Protein AF-A0A935FPD5-F1 (afdb_monomer)

Nearest PDB structures (foldseek):
  4o6w-assembly1_A  TM=3.829E-01  e=5.734E+00  Homo sapiens
  4hco-assembly1_B  TM=4.155E-01  e=5.734E+00  Homo sapiens
  4rcp-assembly1_A  TM=3.724E-01  e=7.407E+00  Homo sapiens
  3c5l-assembly1_A  TM=4.168E-01  e=9.570E+00  Homo sapiens

Solvent-accessible surface area (backbone atoms only — not comparable to full-atom values): 4929 Å² total; per-residue (Å²): 132,85,80,78,59,63,68,61,55,50,52,52,52,54,53,50,52,52,51,58,69,74,67,68,77,81,84,80,85,82,87,73,88,63,102,53,73,85,86,59,62,72,79,46,77,50,75,58,93,61,33,42,35,40,35,35,84,86,81,51,73,48,79,43,68,68,56,86,66,75,81,76,120

Sequence (73 aa):
MKQFNKTFALAIFLFITVHCSLFTDNCEAQWIQTNGPYGGDIRSFAVSGTNLFAGTTSGGVFCRPTTAQAGLR

Foldseek 3Di:
DDPDDVVVVVVVVVVVVVVVVVPDDDDDPDDDDDPDPVPFDWDDWDDDDQKIWTQGPPPGIDIDGNPPCPPPD

Radius of gyration: 24.51 Å; Cα contacts (8 Å, |Δi|>4): 53; chains: 1; bounding box: 40×35×64 Å

Mean predicted aligned error: 11.3 Å

pLDDT: mean 81.81, std 12.15, range [44.16, 94.81]

Secondary structure (DSSP, 8-state):
-PPP-HHHHHHHHHHHHHHHHHS-----------SS-TT--EEEEEEETTEEEEEESSS-EEEEE-SGGGG--

Structure (mmCIF, N/CA/C/O backbone):
data_AF-A0A935FPD5-F1
#
_entry.id   AF-A0A935FPD5-F1
#
loop_
_atom_site.group_PDB
_atom_site.id
_atom_site.type_symbol
_atom_site.label_atom_id
_atom_site.label_alt_id
_atom_site.label_comp_id
_atom_site.label_asym_id
_atom_site.label_entity_id
_atom_site.label_seq_id
_atom_site.pdbx_PDB_ins_code
_atom_site.Cartn_x
_atom_site.Cartn_y
_atom_site.Cartn_z
_atom_site.occupancy
_atom_site.B_iso_or_equiv
_atom_site.auth_seq_id
_atom_site.auth_comp_id
_atom_site.auth_asym_id
_atom_site.auth_atom_id
_atom_site.pdbx_PDB_model_num
ATOM 1 N N . MET A 1 1 ? -23.381 17.596 46.518 1.00 50.47 1 MET A N 1
ATOM 2 C CA . MET A 1 1 ? -22.592 16.948 45.446 1.00 50.47 1 MET A CA 1
ATOM 3 C C . MET A 1 1 ? -23.001 15.481 45.402 1.00 50.47 1 MET A C 1
ATOM 5 O O . MET A 1 1 ? -22.846 14.808 46.413 1.00 50.47 1 MET A O 1
ATOM 9 N N . LYS A 1 2 ? -23.655 15.015 44.327 1.00 61.16 2 LYS A N 1
ATOM 10 C CA . LYS A 1 2 ? -24.130 13.621 44.230 1.00 61.16 2 LYS A CA 1
ATOM 11 C C . LYS A 1 2 ? -22.916 12.687 44.222 1.00 61.16 2 LYS A C 1
ATOM 13 O O . LYS A 1 2 ? -22.041 12.847 43.379 1.00 61.16 2 LYS A O 1
ATOM 18 N N . GLN A 1 3 ? -22.862 11.754 45.173 1.00 67.50 3 GLN A N 1
ATOM 19 C CA . GLN A 1 3 ? -21.819 10.729 45.244 1.00 67.50 3 GLN A CA 1
ATOM 20 C C . GLN A 1 3 ? -21.863 9.905 43.952 1.00 67.50 3 GLN A C 1
ATOM 22 O O . GLN A 1 3 ? -22.893 9.322 43.613 1.00 67.50 3 GLN A O 1
ATOM 27 N N . PHE A 1 4 ? -20.766 9.897 43.203 1.00 68.69 4 PHE A N 1
ATOM 28 C CA . PHE A 1 4 ? -20.643 9.103 41.988 1.00 68.69 4 PHE A CA 1
ATOM 29 C C . PHE A 1 4 ? -20.643 7.608 42.356 1.00 68.69 4 PHE A C 1
ATOM 31 O O . PHE A 1 4 ? -19.854 7.165 43.193 1.00 68.69 4 PHE A O 1
ATOM 38 N N . ASN A 1 5 ? -21.563 6.829 41.778 1.00 84.06 5 ASN A N 1
ATOM 39 C CA . ASN A 1 5 ? -21.766 5.423 42.130 1.00 84.06 5 ASN A CA 1
ATOM 40 C C . ASN A 1 5 ? -20.658 4.553 41.505 1.00 84.06 5 ASN A C 1
ATOM 42 O O . ASN A 1 5 ? -20.673 4.273 40.307 1.00 84.06 5 ASN A O 1
ATOM 46 N N . LYS A 1 6 ? -19.690 4.122 42.324 1.00 81.94 6 LYS A N 1
ATOM 47 C CA . LYS A 1 6 ? -18.520 3.332 41.892 1.00 81.94 6 LYS A CA 1
ATOM 48 C C . LYS A 1 6 ? -18.901 2.036 41.166 1.00 81.94 6 LYS A C 1
ATOM 50 O O . LYS A 1 6 ? -18.217 1.649 40.224 1.00 81.94 6 LYS A O 1
ATOM 55 N N . THR A 1 7 ? -20.004 1.400 41.556 1.00 85.12 7 THR A N 1
ATOM 56 C CA . THR A 1 7 ? -20.490 0.165 40.923 1.00 85.12 7 THR A CA 1
ATOM 57 C C . THR A 1 7 ? -21.002 0.425 39.507 1.00 85.12 7 THR A C 1
ATOM 59 O O . THR A 1 7 ? -20.752 -0.363 38.601 1.00 85.12 7 THR A O 1
ATOM 62 N N . PHE A 1 8 ? -21.657 1.569 39.292 1.00 88.31 8 PHE A N 1
ATOM 63 C CA . PHE A 1 8 ? -22.106 1.995 37.966 1.00 88.31 8 PHE A CA 1
ATOM 64 C C . PHE A 1 8 ? -20.922 2.307 37.039 1.00 88.31 8 PHE A C 1
ATOM 66 O O . PHE A 1 8 ? -20.911 1.905 35.878 1.00 88.31 8 PHE A O 1
ATOM 73 N N . ALA A 1 9 ? -19.885 2.956 37.571 1.00 90.00 9 ALA A N 1
ATOM 74 C CA . ALA A 1 9 ? -18.659 3.243 36.830 1.00 90.00 9 ALA A CA 1
ATOM 75 C C . ALA A 1 9 ? -17.911 1.967 36.406 1.00 90.00 9 ALA A C 1
ATOM 77 O O . ALA A 1 9 ? -17.456 1.867 35.268 1.00 90.00 9 ALA A O 1
ATOM 78 N N . LEU A 1 10 ? -17.834 0.977 37.303 1.00 90.31 10 LEU A N 1
ATOM 79 C CA . LEU A 1 10 ? -17.241 -0.329 37.013 1.00 90.31 10 LEU A CA 1
ATOM 80 C C . LEU A 1 10 ? -18.013 -1.063 35.905 1.00 90.31 10 LEU A C 1
ATOM 82 O O . LEU A 1 10 ? -17.400 -1.625 35.003 1.00 90.31 10 LEU A O 1
ATOM 86 N N . ALA A 1 11 ? -19.348 -1.021 35.939 1.00 93.12 11 ALA A N 1
ATOM 87 C CA . ALA A 1 11 ? -20.188 -1.659 34.927 1.00 93.12 11 ALA A CA 1
ATOM 88 C C . ALA A 1 11 ? -19.961 -1.070 33.524 1.00 93.12 11 ALA A C 1
ATOM 90 O O . ALA A 1 11 ? -19.848 -1.820 32.557 1.00 93.12 11 ALA A O 1
ATOM 91 N N . ILE A 1 12 ? -19.825 0.257 33.412 1.00 92.94 12 ILE A N 1
ATOM 92 C CA . ILE A 1 12 ? -19.503 0.922 32.140 1.00 92.94 12 ILE A CA 1
ATOM 93 C C . ILE A 1 12 ? -18.116 0.509 31.646 1.00 92.94 12 ILE A C 1
ATOM 95 O O . ILE A 1 12 ? -17.956 0.192 30.471 1.00 92.94 12 ILE A O 1
ATOM 99 N N . PHE A 1 13 ? -17.120 0.480 32.534 1.00 93.31 13 PHE A N 1
ATOM 100 C CA . PHE A 1 13 ? -15.763 0.081 32.166 1.00 93.31 13 PHE A CA 1
ATOM 101 C C . PHE A 1 13 ? -15.728 -1.347 31.610 1.00 93.31 13 PHE A C 1
ATOM 103 O O . PHE A 1 13 ? -15.151 -1.572 30.551 1.00 93.31 13 PHE A O 1
ATOM 110 N N . LEU A 1 14 ? -16.415 -2.284 32.271 1.00 93.19 14 LEU A N 1
ATOM 111 C CA . LEU A 1 14 ? -16.534 -3.671 31.815 1.00 93.19 14 LEU A CA 1
ATOM 112 C C . LEU A 1 14 ? -17.281 -3.787 30.480 1.00 93.19 14 LEU A C 1
ATOM 114 O O . LEU A 1 14 ? -16.912 -4.589 29.629 1.00 93.19 14 LEU A O 1
ATOM 118 N N . PHE A 1 15 ? -18.316 -2.975 30.267 1.00 92.94 15 PHE A N 1
ATOM 119 C CA . PHE A 1 15 ? -19.045 -2.966 29.002 1.00 92.94 15 PHE A CA 1
ATOM 120 C C . PHE A 1 15 ? -18.169 -2.468 27.842 1.00 92.94 15 PHE A C 1
ATOM 122 O O . PHE A 1 15 ? -18.195 -3.047 26.756 1.00 92.94 15 PHE A O 1
ATOM 129 N N . ILE A 1 16 ? -17.357 -1.433 28.087 1.00 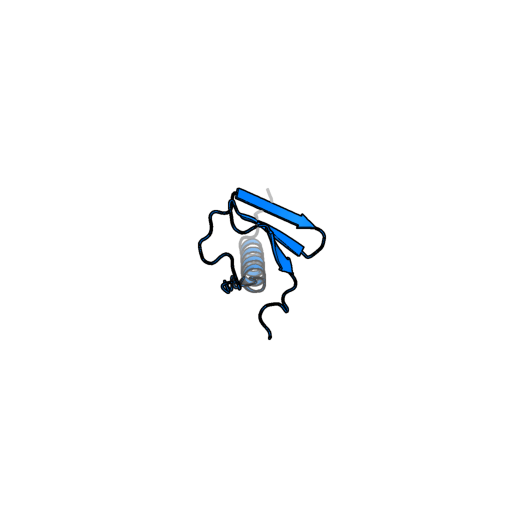92.00 16 ILE A N 1
ATOM 130 C CA . ILE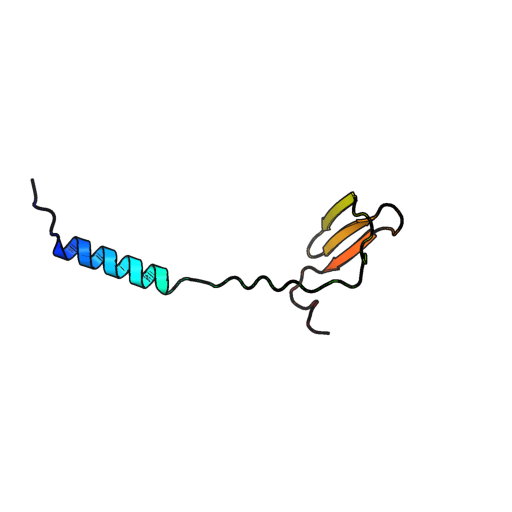 A 1 16 ? -16.414 -0.877 27.109 1.00 92.00 16 ILE A CA 1
ATOM 131 C C . ILE A 1 16 ? -15.297 -1.872 26.802 1.00 92.00 16 ILE A C 1
ATOM 133 O O . ILE A 1 16 ? -14.968 -2.053 25.632 1.00 92.00 16 ILE A O 1
ATOM 137 N N . THR A 1 17 ? -14.719 -2.531 27.810 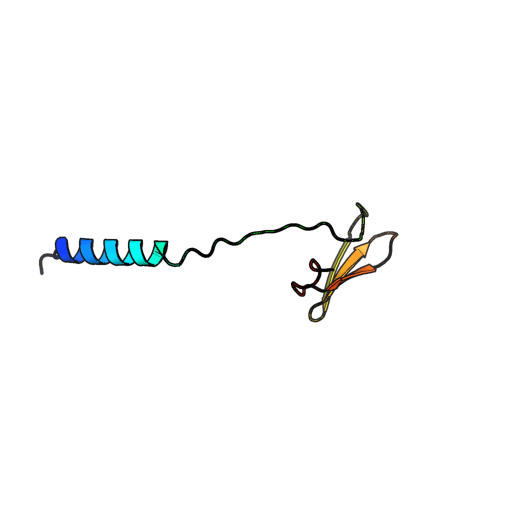1.00 90.31 17 THR A N 1
ATOM 138 C CA . THR A 1 17 ? -13.654 -3.514 27.572 1.00 90.31 17 THR A CA 1
ATOM 139 C C . THR A 1 17 ? -14.167 -4.708 26.774 1.00 90.31 17 THR A C 1
ATOM 141 O O 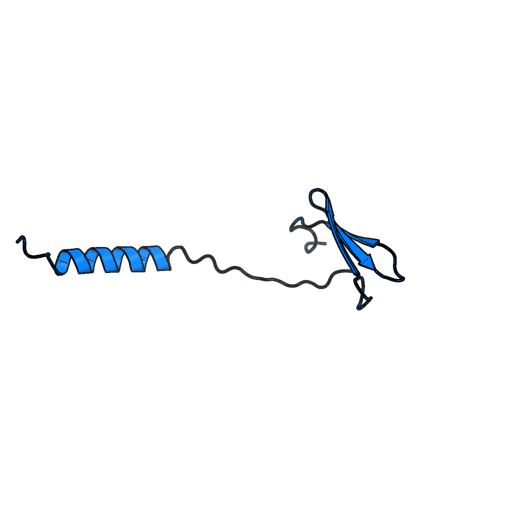. THR A 1 17 ? -13.505 -5.105 25.818 1.00 90.31 17 THR A O 1
ATOM 144 N N . VAL A 1 18 ? -15.364 -5.218 27.094 1.00 94.44 18 VAL A N 1
ATOM 145 C CA . VAL A 1 18 ? -16.013 -6.298 26.334 1.00 94.44 18 VAL A CA 1
ATOM 146 C C . VAL A 1 18 ? -16.291 -5.868 24.895 1.00 94.44 18 VAL A C 1
ATOM 148 O O . VAL A 1 18 ? -15.939 -6.600 23.975 1.00 94.44 18 VAL A O 1
ATOM 151 N N . HIS A 1 19 ? -16.850 -4.674 24.672 1.00 88.06 19 HIS A N 1
ATOM 152 C CA . HIS A 1 19 ? -17.043 -4.157 23.314 1.00 88.06 19 HIS A CA 1
ATOM 153 C C . HIS A 1 19 ? -15.710 -4.057 22.568 1.00 88.06 19 HIS A C 1
ATOM 155 O O . HIS A 1 19 ? -15.576 -4.615 21.488 1.00 88.06 19 HIS A O 1
ATOM 161 N N . CYS A 1 20 ? -14.695 -3.426 23.156 1.00 82.81 20 CYS A N 1
ATOM 162 C CA . CYS A 1 20 ? -13.392 -3.246 22.516 1.00 82.81 20 CYS A CA 1
ATOM 163 C C . CYS A 1 20 ? -12.759 -4.586 22.098 1.00 82.81 20 CYS A C 1
ATOM 165 O O . CYS A 1 20 ? -12.253 -4.704 20.987 1.00 82.81 20 CYS A O 1
ATOM 167 N N . SER A 1 21 ? -12.863 -5.622 22.941 1.00 85.25 21 SER A N 1
ATOM 168 C CA . SER A 1 21 ? -12.353 -6.964 22.622 1.00 85.25 21 SER A CA 1
ATOM 169 C C . SER A 1 21 ? -13.132 -7.709 21.534 1.00 85.25 21 SER A C 1
ATOM 171 O O . SER A 1 21 ? -12.594 -8.636 20.940 1.00 85.25 21 SER A O 1
ATOM 173 N N . LEU A 1 22 ? -14.390 -7.339 21.276 1.00 83.44 22 LEU A N 1
ATOM 174 C CA . LEU A 1 22 ? -15.232 -7.975 20.255 1.00 83.44 22 LEU A CA 1
ATOM 175 C C . LEU A 1 22 ? -15.080 -7.335 18.864 1.00 83.44 22 LEU A C 1
ATOM 177 O O . LEU A 1 22 ? -15.509 -7.937 17.886 1.00 83.44 22 LEU A O 1
ATOM 181 N N . PHE A 1 23 ? -14.474 -6.146 18.767 1.00 80.44 23 PHE A N 1
ATOM 182 C CA . PHE A 1 23 ? -14.307 -5.389 17.516 1.00 80.44 23 PHE A CA 1
ATOM 183 C C . PHE A 1 23 ? -12.847 -5.305 17.036 1.00 80.44 23 PHE A C 1
ATOM 185 O O . PHE A 1 23 ? -12.492 -4.418 16.261 1.00 80.44 23 PHE A O 1
ATOM 192 N N . THR A 1 24 ? -11.971 -6.203 17.485 1.00 76.44 24 THR A N 1
ATOM 193 C CA . THR A 1 24 ? -10.608 -6.294 16.947 1.00 76.44 24 THR A CA 1
ATOM 194 C C . THR A 1 24 ? -10.599 -7.053 15.623 1.00 76.44 24 THR A C 1
ATOM 196 O O . THR A 1 24 ? -10.541 -8.283 15.611 1.00 76.44 24 THR A O 1
ATOM 199 N N . ASP A 1 25 ? -10.609 -6.321 14.510 1.00 78.56 25 ASP A N 1
ATOM 200 C CA . ASP A 1 25 ? -10.270 -6.880 13.202 1.00 78.56 25 ASP A CA 1
ATOM 201 C C . ASP A 1 25 ? -8.745 -7.021 13.104 1.00 78.56 25 ASP A C 1
ATOM 203 O O . ASP A 1 25 ? -8.009 -6.032 13.058 1.00 78.56 25 ASP A O 1
ATOM 207 N N . ASN A 1 26 ? -8.246 -8.260 13.089 1.00 75.44 26 ASN A N 1
ATOM 208 C CA . ASN A 1 26 ? -6.832 -8.516 12.826 1.00 75.44 26 ASN A CA 1
ATOM 209 C C . ASN A 1 26 ? -6.564 -8.249 11.340 1.00 75.44 26 ASN A C 1
ATOM 211 O O . ASN A 1 26 ? -7.033 -8.996 10.479 1.00 75.44 26 ASN A O 1
ATOM 215 N N . CYS A 1 27 ? -5.829 -7.183 11.021 1.00 76.19 27 CYS A N 1
ATOM 216 C CA . CYS A 1 27 ? -5.408 -6.938 9.648 1.00 76.19 27 CYS A CA 1
ATOM 217 C C . CYS A 1 27 ? -4.231 -7.860 9.292 1.00 76.19 27 CYS A C 1
ATOM 219 O O . CYS A 1 27 ? -3.113 -7.704 9.776 1.00 76.19 27 CYS A O 1
ATOM 221 N N . GLU A 1 28 ? -4.489 -8.842 8.433 1.00 75.38 28 GLU A N 1
ATOM 222 C CA . GLU A 1 28 ? -3.459 -9.727 7.890 1.00 75.38 28 GLU A CA 1
ATOM 223 C C . GLU A 1 28 ? -2.791 -9.067 6.678 1.00 75.38 28 GLU A C 1
ATOM 225 O O . GLU A 1 28 ? -3.356 -9.002 5.583 1.00 75.38 28 GLU A O 1
ATOM 230 N N . ALA A 1 29 ? -1.576 -8.552 6.865 1.00 75.69 29 ALA A N 1
ATOM 231 C CA . ALA A 1 29 ? -0.772 -8.012 5.774 1.00 75.69 29 ALA A CA 1
ATOM 232 C C . ALA A 1 29 ? -0.037 -9.152 5.048 1.00 75.69 29 ALA A C 1
ATOM 234 O O . ALA A 1 29 ? 1.097 -9.496 5.377 1.00 75.69 29 ALA A O 1
ATOM 235 N N . GLN A 1 30 ? -0.688 -9.740 4.043 1.00 80.00 30 GLN A N 1
ATOM 236 C CA . GLN A 1 30 ? -0.128 -10.834 3.245 1.00 80.00 30 GLN A CA 1
ATOM 237 C C . GLN A 1 30 ? 0.664 -10.280 2.050 1.00 80.00 30 GLN A C 1
ATOM 239 O O . GLN A 1 30 ? 0.105 -9.915 1.012 1.00 80.00 30 GLN A O 1
ATOM 244 N N . TRP A 1 31 ? 1.986 -10.186 2.203 1.00 78.00 31 TRP A N 1
ATOM 245 C CA . TRP A 1 31 ? 2.888 -9.736 1.141 1.00 78.00 31 TRP A CA 1
ATOM 246 C C . TRP A 1 31 ? 3.169 -10.873 0.153 1.00 78.00 31 TRP A C 1
ATOM 248 O O . TRP A 1 31 ? 3.852 -11.838 0.482 1.00 78.00 31 TRP A O 1
ATOM 258 N N . ILE A 1 32 ? 2.675 -10.738 -1.080 1.00 81.00 32 ILE A N 1
ATOM 259 C CA . ILE A 1 32 ? 2.982 -11.651 -2.191 1.00 81.00 32 ILE A CA 1
ATOM 260 C C . ILE A 1 32 ? 3.871 -10.916 -3.190 1.00 81.00 32 ILE A C 1
ATOM 262 O O . ILE A 1 32 ? 3.525 -9.824 -3.654 1.00 81.00 32 ILE A O 1
ATOM 266 N N . GLN A 1 33 ? 5.008 -11.524 -3.530 1.00 81.12 33 GLN A N 1
ATOM 267 C CA . GLN A 1 33 ? 5.909 -10.992 -4.546 1.00 81.12 33 GLN A CA 1
ATOM 268 C C . GLN A 1 33 ? 5.208 -10.944 -5.912 1.00 81.12 33 GLN A C 1
ATOM 270 O O . GLN A 1 33 ? 4.598 -11.916 -6.350 1.00 81.12 33 GLN A O 1
ATOM 275 N N . THR A 1 34 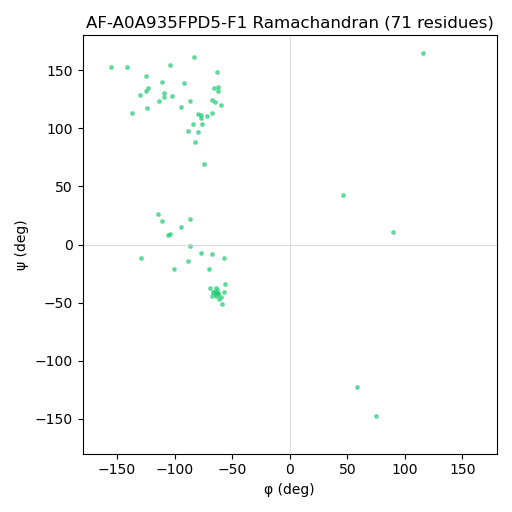? 5.305 -9.808 -6.599 1.00 78.88 34 THR A N 1
ATOM 276 C CA . THR A 1 34 ? 4.746 -9.620 -7.944 1.00 78.88 34 THR A CA 1
ATOM 277 C C . THR A 1 34 ? 5.678 -10.158 -9.037 1.00 78.88 34 THR A C 1
ATOM 279 O O . THR A 1 34 ? 6.882 -10.314 -8.825 1.00 78.88 34 THR A O 1
ATOM 282 N N . ASN A 1 35 ? 5.137 -10.401 -10.240 1.00 81.81 35 ASN A N 1
ATOM 283 C CA . ASN A 1 35 ? 5.906 -10.800 -11.430 1.00 81.81 35 ASN A CA 1
ATOM 284 C C . ASN A 1 35 ? 6.685 -9.617 -12.032 1.00 81.81 35 ASN A C 1
ATOM 286 O O . ASN A 1 35 ? 6.354 -9.102 -13.098 1.00 81.81 35 ASN A O 1
ATOM 290 N N . GLY A 1 36 ? 7.699 -9.159 -11.306 1.00 81.12 36 GLY A N 1
ATOM 291 C CA . GLY A 1 36 ? 8.475 -7.964 -11.618 1.00 81.12 36 GLY A CA 1
ATOM 292 C C . GLY A 1 36 ? 8.309 -6.887 -10.545 1.00 81.12 36 GLY A C 1
ATOM 293 O O . GLY A 1 36 ? 7.405 -6.987 -9.711 1.00 81.12 36 GLY A O 1
ATOM 294 N N . PRO A 1 37 ? 9.185 -5.868 -10.519 1.00 79.56 37 PRO A N 1
ATOM 295 C CA . PRO A 1 37 ? 10.333 -5.628 -11.404 1.00 79.56 37 PRO A CA 1
ATOM 296 C C . PRO A 1 37 ? 11.639 -6.332 -10.963 1.00 79.56 37 PRO A C 1
ATOM 298 O O . PRO A 1 37 ? 12.721 -5.898 -11.342 1.00 79.56 37 PRO A O 1
ATOM 301 N N . TYR A 1 38 ? 11.551 -7.400 -10.153 1.00 80.12 38 TYR A N 1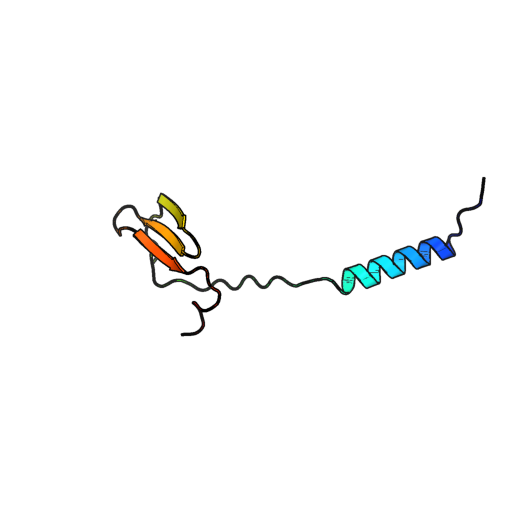
ATOM 302 C CA . TYR A 1 38 ? 12.665 -8.276 -9.729 1.00 80.12 38 TYR A CA 1
ATOM 303 C C . TYR A 1 38 ? 13.935 -7.535 -9.262 1.00 80.12 38 TYR A C 1
ATOM 305 O O . TYR A 1 38 ? 15.051 -7.916 -9.604 1.00 80.12 38 TYR A O 1
ATOM 313 N N . GLY A 1 39 ? 13.764 -6.467 -8.475 1.00 75.88 39 GLY A N 1
ATOM 314 C CA . GLY A 1 39 ? 14.881 -5.687 -7.927 1.00 75.88 39 GLY A CA 1
ATOM 315 C C . GLY A 1 39 ? 15.357 -4.518 -8.797 1.00 75.88 39 GLY A C 1
ATOM 316 O O . GLY A 1 39 ? 16.393 -3.933 -8.495 1.00 75.88 39 GLY A O 1
ATOM 317 N N . GLY A 1 40 ? 14.623 -4.152 -9.854 1.00 78.62 40 GLY A N 1
ATOM 318 C CA . GLY A 1 40 ? 14.874 -2.921 -10.609 1.00 78.62 40 GLY A CA 1
ATOM 319 C C . GLY A 1 40 ? 14.670 -1.646 -9.776 1.00 78.62 40 GLY A C 1
ATOM 320 O O . GLY A 1 40 ? 13.821 -1.600 -8.888 1.00 78.62 40 GLY A O 1
ATOM 321 N N . ASP A 1 41 ? 15.438 -0.599 -10.088 1.00 88.31 41 ASP A N 1
ATOM 322 C CA . ASP A 1 41 ? 15.337 0.725 -9.460 1.00 88.31 41 ASP A CA 1
ATOM 323 C C . ASP A 1 41 ? 14.011 1.410 -9.840 1.00 88.31 41 ASP A C 1
ATOM 325 O O . ASP A 1 41 ? 13.782 1.744 -11.011 1.00 88.31 41 ASP A O 1
ATOM 329 N N . ILE A 1 42 ? 13.133 1.586 -8.846 1.00 91.00 42 ILE A N 1
ATOM 330 C CA . ILE A 1 42 ? 11.819 2.218 -9.001 1.00 91.00 42 ILE A CA 1
ATOM 331 C C . ILE A 1 42 ? 11.913 3.695 -8.659 1.00 91.00 42 ILE A C 1
ATOM 333 O O . ILE A 1 42 ? 12.185 4.071 -7.521 1.00 91.00 42 ILE A O 1
ATOM 337 N N . ARG A 1 43 ? 11.622 4.541 -9.648 1.00 93.62 43 ARG A N 1
ATOM 338 C CA . ARG A 1 43 ? 11.704 6.001 -9.522 1.00 93.62 43 ARG A CA 1
ATOM 339 C C . ARG A 1 43 ? 10.360 6.666 -9.286 1.00 93.62 43 ARG A C 1
ATOM 341 O O . ARG A 1 43 ? 10.327 7.794 -8.800 1.00 93.62 43 ARG A O 1
ATOM 348 N N . SER A 1 44 ? 9.263 5.999 -9.630 1.00 92.75 44 SER A N 1
ATOM 349 C CA . SER A 1 44 ? 7.928 6.572 -9.484 1.00 92.75 44 SER A CA 1
ATOM 350 C C . SER A 1 44 ? 6.838 5.514 -9.355 1.00 92.75 44 SER A C 1
ATOM 352 O O . SER A 1 44 ? 6.949 4.405 -9.880 1.00 92.75 44 SER A O 1
ATOM 354 N N . PHE A 1 45 ? 5.755 5.906 -8.685 1.00 93.31 45 PHE A N 1
ATOM 355 C CA . PHE A 1 45 ? 4.496 5.173 -8.643 1.00 93.31 45 PHE A CA 1
ATOM 356 C C . PHE A 1 45 ? 3.352 6.084 -9.088 1.00 93.31 45 PHE A C 1
ATOM 358 O O . PHE A 1 45 ? 3.360 7.279 -8.794 1.00 93.31 45 PHE A O 1
ATOM 365 N N . ALA A 1 46 ? 2.361 5.518 -9.770 1.00 94.81 46 ALA A N 1
ATOM 366 C CA . ALA A 1 46 ? 1.127 6.209 -10.134 1.00 94.81 46 ALA A CA 1
ATOM 367 C C . ALA A 1 46 ? -0.0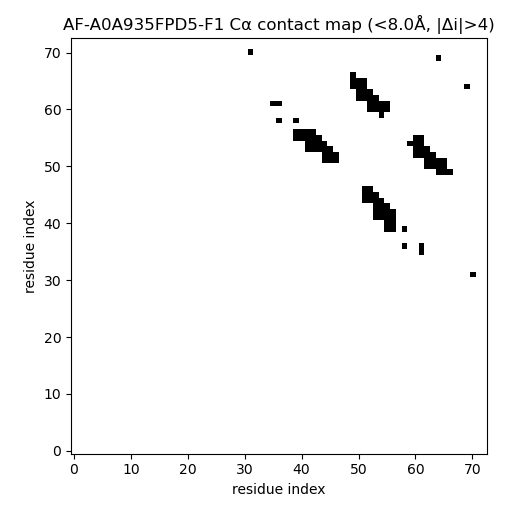70 5.263 -10.006 1.00 94.81 46 ALA A C 1
ATOM 369 O O . ALA A 1 46 ? 0.074 4.052 -10.160 1.00 94.81 46 ALA A O 1
ATOM 370 N N . VAL A 1 47 ? -1.255 5.811 -9.745 1.00 94.00 47 VAL A N 1
ATOM 371 C CA . VAL A 1 47 ? -2.499 5.037 -9.648 1.00 94.00 47 VAL A CA 1
ATOM 372 C C . VAL A 1 47 ? -3.515 5.591 -10.636 1.00 94.00 47 VAL A C 1
ATOM 374 O O . VAL A 1 47 ? -3.704 6.802 -10.719 1.00 94.00 47 VAL A O 1
ATOM 377 N N . SER A 1 48 ? -4.180 4.699 -11.369 1.00 92.94 48 SER A N 1
ATOM 378 C CA . SER A 1 48 ? -5.332 5.038 -12.208 1.00 92.94 48 SER A CA 1
ATOM 379 C C . SER A 1 48 ? -6.416 3.979 -12.040 1.00 92.94 48 SER A C 1
ATOM 381 O O . SER A 1 48 ? -6.223 2.814 -12.397 1.00 92.94 48 SER A O 1
ATOM 383 N N . GLY A 1 49 ? -7.546 4.369 -11.448 1.00 91.06 49 GLY A N 1
ATOM 384 C CA . GLY A 1 49 ? -8.603 3.434 -11.063 1.00 91.06 49 GLY A CA 1
ATOM 385 C C . GLY A 1 49 ? -8.080 2.363 -10.100 1.00 91.06 49 GLY A C 1
ATOM 386 O O . GLY A 1 49 ? -7.540 2.678 -9.044 1.00 91.06 49 GLY A O 1
ATOM 387 N N . THR A 1 50 ? -8.217 1.094 -10.484 1.00 90.44 50 THR A N 1
ATOM 388 C CA . THR A 1 50 ? -7.723 -0.076 -9.736 1.00 90.44 50 THR A CA 1
ATOM 389 C C . THR A 1 50 ? -6.342 -0.551 -10.196 1.00 90.44 50 THR A C 1
ATOM 391 O O . THR A 1 50 ? -5.939 -1.663 -9.868 1.00 90.44 50 THR A O 1
ATOM 394 N N . ASN A 1 51 ? -5.602 0.253 -10.962 1.00 89.50 51 ASN A N 1
ATOM 395 C CA . ASN A 1 51 ? -4.279 -0.111 -11.459 1.00 89.50 51 ASN A CA 1
ATOM 396 C C . ASN A 1 51 ? -3.188 0.704 -10.768 1.00 89.50 51 ASN A C 1
ATOM 398 O O . ASN A 1 51 ? -3.256 1.934 -10.715 1.00 89.50 51 ASN A O 1
ATOM 402 N N . LEU A 1 52 ? -2.165 0.004 -10.282 1.00 90.25 52 LEU A N 1
ATOM 403 C CA . LEU A 1 52 ? -0.930 0.570 -9.760 1.00 90.25 52 LEU A CA 1
ATOM 404 C C . LEU A 1 52 ? 0.173 0.423 -10.808 1.00 90.25 52 LEU A C 1
ATOM 406 O O . LEU A 1 52 ? 0.434 -0.679 -11.291 1.00 90.25 52 LEU A O 1
ATOM 410 N N . PHE A 1 53 ? 0.841 1.527 -11.116 1.00 91.25 53 PHE A N 1
ATOM 411 C CA . PHE A 1 53 ? 1.949 1.597 -12.057 1.00 91.25 53 PHE A CA 1
ATOM 412 C C . PHE A 1 53 ? 3.251 1.882 -11.310 1.00 91.25 53 PHE A C 1
ATOM 414 O O . PHE A 1 53 ? 3.268 2.717 -10.406 1.00 91.25 53 PHE A O 1
ATOM 421 N N . ALA A 1 54 ? 4.338 1.229 -11.712 1.00 92.00 54 ALA A N 1
ATOM 422 C CA . ALA A 1 54 ? 5.686 1.457 -11.205 1.00 92.00 54 ALA A CA 1
ATOM 423 C C . ALA A 1 54 ? 6.628 1.784 -12.370 1.00 92.00 54 ALA A C 1
ATOM 425 O O . ALA A 1 54 ? 6.821 0.965 -13.271 1.00 92.00 54 ALA A O 1
ATOM 426 N N . GLY A 1 55 ? 7.195 2.990 -12.363 1.00 92.69 55 GLY A N 1
ATOM 427 C CA . GLY A 1 55 ? 8.166 3.447 -13.351 1.00 92.69 55 GLY A CA 1
ATOM 428 C C . GLY A 1 55 ? 9.581 3.040 -12.956 1.00 92.69 55 GLY A C 1
ATOM 429 O O . GLY A 1 55 ? 10.058 3.398 -11.876 1.00 92.69 55 GLY A O 1
ATOM 430 N N . THR A 1 56 ? 10.258 2.312 -13.839 1.00 90.94 56 THR A N 1
ATOM 431 C CA . THR A 1 56 ? 11.666 1.930 -13.673 1.00 90.94 56 THR A CA 1
ATOM 432 C C . THR A 1 56 ? 12.576 2.773 -14.556 1.00 90.94 56 THR A C 1
ATOM 434 O O . THR A 1 56 ? 12.163 3.250 -15.612 1.00 90.94 56 THR A O 1
ATOM 437 N N . THR A 1 57 ? 13.838 2.920 -14.152 1.00 87.00 57 THR A N 1
ATOM 438 C CA . THR A 1 57 ? 14.844 3.681 -14.913 1.00 87.00 57 THR A CA 1
ATOM 439 C C . THR A 1 57 ? 15.137 3.078 -16.296 1.00 87.00 57 THR A C 1
ATOM 441 O O . THR A 1 57 ? 15.310 3.818 -17.259 1.00 87.00 57 THR A O 1
ATOM 444 N N . SER A 1 58 ? 15.196 1.746 -16.414 1.00 83.75 58 SER A N 1
ATOM 445 C CA . SER A 1 58 ? 15.611 1.043 -17.645 1.00 83.75 58 SER A CA 1
ATOM 446 C C . SER A 1 58 ? 14.647 -0.050 -18.122 1.00 83.75 58 SER A C 1
ATOM 448 O O . SER A 1 58 ? 14.791 -0.533 -19.241 1.00 83.75 58 SER A O 1
ATOM 450 N N . GLY A 1 59 ? 13.667 -0.445 -17.306 1.00 82.19 59 GLY A N 1
ATOM 451 C CA . GLY A 1 59 ? 12.744 -1.555 -17.580 1.00 82.19 59 GLY A CA 1
ATOM 452 C C . GLY A 1 59 ? 11.337 -1.126 -18.010 1.00 82.19 59 GLY A C 1
ATOM 453 O O . GLY A 1 59 ? 10.443 -1.965 -18.075 1.00 82.19 59 GLY A O 1
ATOM 454 N N . GLY A 1 60 ? 11.113 0.167 -18.271 1.00 87.50 60 GLY A N 1
ATOM 455 C CA . GLY A 1 60 ? 9.795 0.708 -18.608 1.00 87.50 60 GLY A CA 1
ATOM 456 C C . GLY A 1 60 ? 8.847 0.815 -17.406 1.00 87.50 60 GLY A C 1
ATOM 457 O O . GLY A 1 60 ? 9.271 1.088 -16.280 1.00 87.50 60 GLY A O 1
ATOM 458 N N . VAL A 1 61 ? 7.545 0.644 -17.655 1.00 90.25 61 VAL A N 1
ATOM 459 C CA . VAL A 1 61 ? 6.479 0.792 -16.650 1.00 90.25 61 VAL A CA 1
ATOM 460 C C . VAL A 1 61 ? 5.821 -0.560 -16.384 1.00 90.25 61 VAL A C 1
ATOM 462 O O . VAL A 1 61 ? 5.284 -1.184 -17.296 1.00 90.25 61 VAL A O 1
ATOM 465 N N . PHE A 1 62 ? 5.820 -0.986 -15.123 1.00 89.31 62 PHE A N 1
ATOM 466 C CA . PHE A 1 62 ? 5.112 -2.178 -14.656 1.00 89.31 62 PHE A CA 1
ATOM 467 C C . PHE A 1 62 ? 3.716 -1.788 -14.181 1.00 89.31 62 PHE A C 1
ATOM 469 O O . PHE A 1 62 ? 3.565 -0.776 -13.506 1.00 89.31 62 PHE A O 1
ATOM 476 N N . CYS A 1 63 ? 2.700 -2.587 -14.502 1.00 88.44 63 CYS A N 1
ATOM 477 C CA . CYS A 1 63 ? 1.319 -2.347 -14.085 1.00 88.44 63 CYS A CA 1
ATOM 478 C C . CYS A 1 63 ? 0.767 -3.570 -13.354 1.00 88.44 63 CYS A C 1
ATOM 480 O O . CYS A 1 63 ? 0.863 -4.691 -13.854 1.00 88.44 63 CYS A O 1
ATOM 482 N N . ARG A 1 64 ? 0.146 -3.348 -12.194 1.00 85.19 64 ARG A N 1
ATOM 483 C CA . ARG A 1 64 ? -0.528 -4.380 -11.407 1.00 85.19 64 ARG A CA 1
ATOM 484 C C . ARG A 1 64 ? -1.940 -3.919 -11.018 1.00 85.19 64 ARG A C 1
ATOM 486 O O . ARG A 1 64 ? -2.072 -2.855 -10.412 1.00 85.19 64 ARG A O 1
ATOM 493 N N . PRO A 1 65 ? -2.980 -4.731 -11.267 1.00 84.25 65 PRO A N 1
ATOM 494 C CA . PRO A 1 65 ? -4.288 -4.535 -10.653 1.00 84.25 65 PRO A CA 1
ATOM 495 C C . PRO A 1 65 ? -4.202 -4.663 -9.124 1.00 84.25 65 PRO A C 1
ATOM 497 O O . PRO A 1 65 ? -3.576 -5.588 -8.598 1.00 84.25 65 PRO A O 1
ATOM 500 N N . THR A 1 66 ? -4.844 -3.748 -8.400 1.00 77.38 66 THR A N 1
ATOM 501 C CA . THR A 1 66 ? -4.949 -3.758 -6.932 1.00 77.38 66 THR A CA 1
ATOM 502 C C . THR A 1 66 ? -6.124 -4.596 -6.431 1.00 77.38 66 THR A C 1
ATOM 504 O O . THR A 1 66 ? -6.308 -4.742 -5.225 1.00 77.38 66 THR A O 1
ATOM 507 N N . THR A 1 67 ? -6.917 -5.184 -7.332 1.00 73.12 67 THR A N 1
ATOM 508 C CA . THR A 1 67 ? -8.011 -6.080 -6.957 1.00 73.12 67 THR A CA 1
ATOM 509 C C . THR A 1 67 ? -7.471 -7.351 -6.297 1.00 73.12 67 THR A C 1
ATOM 511 O O . THR A 1 67 ? -6.529 -7.985 -6.778 1.00 73.12 67 THR A O 1
ATOM 514 N N . ALA A 1 68 ? -8.104 -7.748 -5.188 1.00 58.91 68 ALA A N 1
ATOM 515 C CA . ALA A 1 68 ? -7.700 -8.866 -4.327 1.00 58.91 68 ALA A CA 1
ATOM 516 C C . ALA A 1 68 ? -7.580 -10.234 -5.042 1.00 58.91 68 ALA A C 1
ATOM 518 O O . ALA A 1 68 ? -7.020 -11.174 -4.491 1.00 58.91 68 ALA A O 1
ATOM 519 N N . GLN A 1 69 ? -8.060 -10.355 -6.283 1.00 54.91 69 GLN A N 1
ATOM 520 C CA . GLN A 1 69 ? -7.985 -11.577 -7.090 1.00 54.91 69 GLN A CA 1
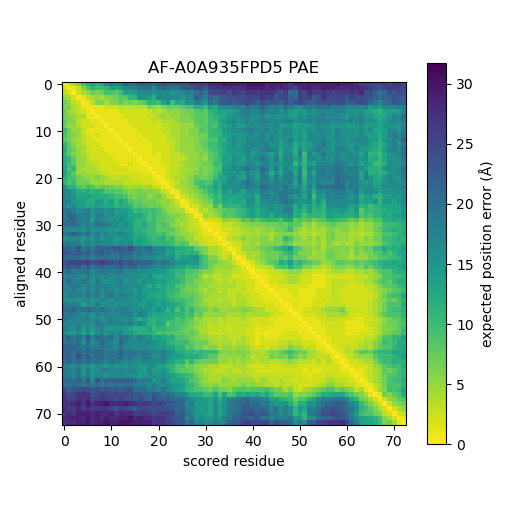ATOM 521 C C . GLN A 1 69 ? -6.609 -11.851 -7.718 1.00 54.91 69 GLN A C 1
ATOM 523 O O . GLN A 1 69 ? -6.412 -12.930 -8.272 1.00 54.91 69 GLN A O 1
ATOM 528 N N . ALA A 1 70 ? -5.648 -10.927 -7.632 1.00 53.12 70 ALA A N 1
ATOM 529 C CA . ALA A 1 70 ? -4.332 -11.100 -8.256 1.00 53.12 70 ALA A CA 1
ATOM 530 C C . ALA A 1 70 ? -3.461 -12.222 -7.638 1.00 53.12 70 ALA A C 1
ATOM 532 O O . ALA A 1 70 ? -2.416 -12.531 -8.197 1.00 53.12 70 ALA A O 1
ATOM 533 N N . GLY A 1 71 ? -3.870 -12.823 -6.511 1.00 51.91 71 GLY A N 1
ATOM 534 C CA . GLY A 1 71 ? -3.198 -13.970 -5.878 1.00 51.91 71 GLY A CA 1
ATOM 535 C C . GLY A 1 71 ? -3.904 -15.324 -6.050 1.00 51.91 71 GLY A C 1
ATOM 536 O O . GLY A 1 71 ? -3.519 -16.276 -5.383 1.00 51.91 71 GLY A O 1
ATOM 537 N N . LEU A 1 72 ? -4.954 -15.416 -6.881 1.00 48.28 72 LEU A N 1
ATOM 538 C CA . LEU A 1 72 ? -5.787 -16.626 -7.032 1.00 48.28 72 LEU A CA 1
ATOM 539 C C . LEU A 1 72 ? -5.697 -17.288 -8.421 1.00 48.28 72 LEU A C 1
ATOM 541 O O . LEU A 1 72 ? -6.643 -17.955 -8.845 1.00 48.28 72 LEU A O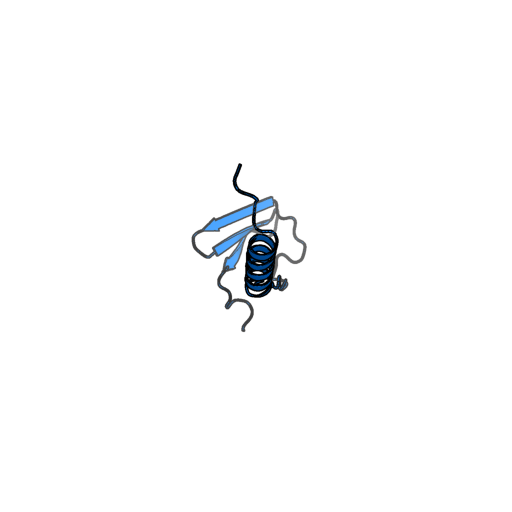 1
ATOM 545 N N . ARG A 1 73 ? -4.591 -17.111 -9.148 1.00 44.16 73 ARG A N 1
ATOM 546 C CA . ARG A 1 73 ? -4.311 -17.831 -10.399 1.00 44.16 73 ARG A CA 1
ATOM 547 C C . ARG A 1 73 ? -2.850 -18.218 -10.502 1.00 44.16 73 ARG A C 1
ATOM 549 O O . ARG A 1 73 ? -2.014 -17.370 -10.126 1.00 44.16 73 ARG A O 1
#